Protein AF-W1DHV5-F1 (afdb_monomer_lite)

Radius of gyration: 12.77 Å; chains: 1; bounding box: 26×20×33 Å

InterPro domains:
  IPR013022 Xylose isomerase-like, TIM barrel domain [PF01261] (1-51)
  IPR036237 Xylose isomerase-like superfamily [SSF51658] (2-57)

Organism: NCBI:txid1432552

pLDDT: mean 94.0, std 10.11, range [46.94, 98.38]

Structure (mmCIF, N/CA/C/O backbone):
data_AF-W1DHV5-F1
#
_entry.id   AF-W1DHV5-F1
#
loop_
_atom_site.group_PDB
_atom_site.id
_atom_site.type_symbol
_atom_site.label_atom_id
_atom_site.label_alt_id
_atom_site.label_comp_id
_atom_site.label_asym_id
_atom_site.label_entity_id
_atom_site.label_seq_id
_atom_site.pdbx_PDB_ins_code
_atom_site.Cartn_x
_atom_site.Cartn_y
_atom_site.Cartn_z
_atom_site.occupancy
_atom_site.B_iso_or_equiv
_atom_site.auth_seq_id
_atom_site.auth_comp_id
_atom_site.auth_asym_id
_atom_site.auth_atom_id
_atom_site.pdbx_PDB_model_num
ATOM 1 N N . MET A 1 1 ? 14.527 1.816 -3.666 1.00 83.94 1 MET A N 1
ATOM 2 C CA . MET A 1 1 ? 14.434 0.732 -2.664 1.00 83.94 1 MET A CA 1
ATOM 3 C C . MET A 1 1 ? 13.211 -0.113 -2.982 1.00 83.94 1 MET A C 1
ATOM 5 O O . MET A 1 1 ? 12.148 0.487 -3.112 1.00 83.94 1 MET A O 1
ATOM 9 N N . PRO A 1 2 ? 13.332 -1.440 -3.150 1.00 91.62 2 PRO A N 1
ATOM 10 C CA . PRO A 1 2 ? 12.181 -2.321 -3.362 1.00 91.62 2 PRO A CA 1
ATOM 11 C C . PRO A 1 2 ? 11.258 -2.404 -2.136 1.00 91.62 2 PRO A C 1
ATOM 13 O O . PRO A 1 2 ? 11.700 -2.255 -0.992 1.00 91.62 2 PRO A O 1
ATOM 16 N N . PHE A 1 3 ? 9.968 -2.664 -2.367 1.00 95.12 3 PHE A N 1
ATOM 17 C CA . PHE A 1 3 ? 9.006 -2.901 -1.288 1.00 95.12 3 PHE A CA 1
ATOM 18 C C . PHE A 1 3 ? 9.415 -4.127 -0.458 1.00 95.12 3 PHE A C 1
ATOM 20 O O . PHE A 1 3 ? 9.536 -5.230 -0.983 1.00 95.12 3 PHE A O 1
ATOM 27 N N . GLY A 1 4 ? 9.599 -3.930 0.850 1.00 94.69 4 GLY A N 1
ATOM 28 C CA . GLY A 1 4 ? 9.973 -4.991 1.794 1.00 94.69 4 GLY A CA 1
ATOM 29 C C . GLY A 1 4 ? 11.457 -5.107 2.112 1.00 94.69 4 GLY A C 1
ATOM 30 O O . GLY A 1 4 ? 11.801 -5.836 3.033 1.00 94.69 4 GLY A O 1
ATOM 31 N N . GLU A 1 5 ? 12.315 -4.367 1.413 1.00 96.81 5 GLU A N 1
ATOM 32 C CA . GLU A 1 5 ? 13.761 -4.334 1.685 1.00 96.81 5 GLU A CA 1
ATOM 33 C C . GLU A 1 5 ? 14.187 -3.093 2.489 1.00 96.81 5 GLU A C 1
ATOM 35 O O . GLU A 1 5 ? 15.353 -2.930 2.840 1.00 96.81 5 GLU A O 1
ATOM 40 N N . GLY A 1 6 ? 13.242 -2.191 2.768 1.00 95.44 6 GLY A N 1
ATOM 41 C CA . GLY A 1 6 ? 13.439 -1.035 3.640 1.00 95.44 6 GLY A CA 1
ATOM 42 C C . GLY A 1 6 ? 13.044 -1.304 5.095 1.00 95.44 6 GLY A C 1
ATOM 43 O O . GLY A 1 6 ? 12.717 -2.419 5.483 1.00 95.44 6 GLY A O 1
ATOM 44 N N . VAL A 1 7 ? 13.016 -0.238 5.895 1.00 97.62 7 VAL A N 1
ATOM 45 C CA . VAL A 1 7 ? 12.689 -0.289 7.335 1.00 97.62 7 VAL A CA 1
ATOM 46 C C . VAL A 1 7 ? 11.224 0.028 7.657 1.00 97.62 7 VAL A C 1
ATOM 48 O O . VAL A 1 7 ? 10.853 0.122 8.823 1.00 97.62 7 VAL A O 1
ATOM 51 N N . VAL A 1 8 ? 10.389 0.256 6.641 1.00 97.75 8 VAL A N 1
ATOM 52 C CA . VAL A 1 8 ? 8.989 0.646 6.846 1.00 97.75 8 VAL A CA 1
ATOM 53 C C . VAL A 1 8 ? 8.175 -0.558 7.313 1.00 97.75 8 VAL A C 1
ATOM 55 O O . VAL A 1 8 ? 8.022 -1.535 6.577 1.00 97.75 8 VAL A O 1
ATOM 58 N N . ASP A 1 9 ? 7.593 -0.452 8.505 1.00 98.19 9 ASP A N 1
ATOM 59 C CA . ASP A 1 9 ? 6.603 -1.401 9.011 1.00 98.19 9 ASP A CA 1
ATOM 60 C C . ASP A 1 9 ? 5.205 -1.041 8.484 1.00 98.19 9 ASP A C 1
ATOM 62 O O . ASP A 1 9 ? 4.416 -0.337 9.117 1.00 98.19 9 ASP A O 1
ATOM 66 N N . PHE A 1 10 ? 4.922 -1.491 7.261 1.00 98.12 10 PHE A N 1
ATOM 67 C CA . PHE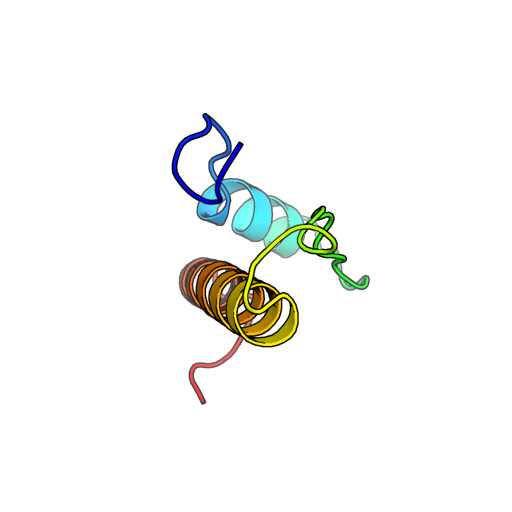 A 1 10 ? 3.672 -1.185 6.566 1.00 98.12 10 PHE A CA 1
ATOM 68 C C . PHE A 1 10 ? 2.432 -1.649 7.335 1.00 98.12 10 PHE A C 1
ATOM 70 O O . PHE A 1 10 ? 1.462 -0.899 7.407 1.00 98.12 10 PHE A O 1
ATOM 77 N N . GLU A 1 11 ? 2.451 -2.860 7.902 1.00 98.19 11 GLU A N 1
ATOM 78 C CA . GLU A 1 11 ? 1.298 -3.408 8.628 1.00 98.19 11 GLU A CA 1
ATOM 79 C C . GLU A 1 11 ? 0.992 -2.521 9.842 1.00 98.19 11 GLU A C 1
ATOM 81 O O . GLU A 1 11 ? -0.137 -2.045 9.984 1.00 98.19 11 GLU A O 1
ATOM 86 N N . ARG A 1 12 ? 2.015 -2.151 10.625 1.00 98.38 12 ARG A N 1
ATOM 87 C CA . ARG A 1 12 ? 1.841 -1.265 11.782 1.00 98.38 12 ARG A CA 1
ATOM 88 C C . ARG A 1 12 ? 1.390 0.149 11.410 1.00 98.38 12 ARG A C 1
ATOM 90 O O . ARG A 1 12 ? 0.556 0.740 12.106 1.00 98.38 12 ARG A O 1
ATOM 97 N N . CYS A 1 13 ? 1.914 0.714 10.321 1.00 98.31 13 CYS A N 1
ATOM 98 C CA . CYS A 1 13 ? 1.477 2.020 9.819 1.00 98.31 13 CYS A CA 1
ATOM 99 C C . CYS A 1 13 ? -0.004 2.001 9.412 1.00 98.31 13 CYS A C 1
ATOM 101 O O . CYS A 1 13 ? -0.757 2.908 9.772 1.00 98.31 13 CYS A O 1
ATOM 103 N N . PHE A 1 14 ? -0.434 0.959 8.699 1.00 98.12 14 PHE A N 1
ATOM 104 C CA . PHE A 1 14 ? -1.825 0.780 8.293 1.00 98.12 14 PHE A CA 1
ATOM 105 C C . PHE A 1 14 ? -2.761 0.572 9.485 1.00 98.12 14 PHE A C 1
ATOM 107 O O . PHE A 1 14 ? -3.808 1.216 9.541 1.00 98.12 14 PHE A O 1
ATOM 114 N N . GLU A 1 15 ? -2.373 -0.244 10.468 1.00 98.19 15 GLU A N 1
ATOM 115 C CA . GLU A 1 15 ? -3.121 -0.402 11.722 1.00 98.19 15 GLU A CA 1
ATOM 116 C C . GLU A 1 15 ? -3.322 0.937 12.428 1.00 98.19 15 GLU A C 1
ATOM 118 O O . GLU A 1 15 ? -4.426 1.249 12.868 1.00 98.19 15 GLU A O 1
ATOM 123 N N . THR A 1 16 ? -2.260 1.740 12.517 1.00 98.31 16 THR A N 1
ATOM 124 C CA . THR A 1 16 ? -2.301 3.037 13.199 1.00 98.31 16 THR A CA 1
ATOM 125 C C . THR A 1 16 ? -3.263 3.988 12.494 1.00 98.31 16 THR A C 1
ATOM 127 O O . THR A 1 16 ? -4.115 4.583 13.146 1.00 98.31 16 THR A O 1
ATOM 130 N N . LEU A 1 17 ? -3.182 4.090 11.162 1.00 98.06 17 LEU A N 1
ATOM 131 C CA . LEU A 1 17 ? -4.096 4.920 10.369 1.00 98.06 17 LEU A CA 1
ATOM 132 C C . LEU A 1 17 ? -5.552 4.452 10.496 1.00 98.06 17 LEU A C 1
ATOM 134 O O . LEU A 1 17 ? -6.453 5.273 10.661 1.00 98.06 17 LEU A O 1
ATOM 138 N N . LYS A 1 18 ? -5.788 3.136 10.484 1.00 96.56 18 LYS A N 1
ATOM 139 C CA . LYS A 1 18 ? -7.116 2.561 10.724 1.00 96.56 18 LYS A CA 1
ATOM 140 C C . LYS A 1 18 ? -7.649 2.949 12.106 1.00 96.56 18 LYS A C 1
ATOM 142 O O . LYS A 1 18 ? -8.788 3.389 12.227 1.00 96.56 18 LYS A O 1
ATOM 147 N N . GLN A 1 19 ? -6.830 2.787 13.145 1.00 97.44 19 GLN A N 1
ATOM 148 C CA . GLN A 1 19 ? -7.203 3.055 14.538 1.00 97.44 19 GLN A CA 1
ATOM 149 C C . GLN A 1 19 ? -7.492 4.535 14.798 1.00 97.44 19 GLN A C 1
ATOM 151 O O . GLN A 1 19 ? -8.336 4.847 15.635 1.00 97.44 19 GLN A O 1
ATOM 156 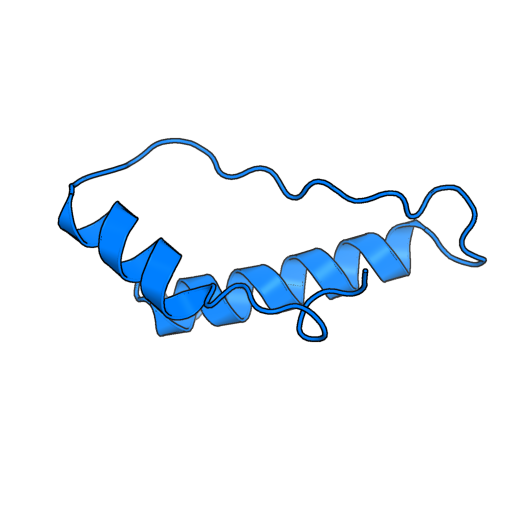N N . THR A 1 20 ? -6.838 5.444 14.074 1.00 97.88 20 THR A N 1
ATOM 157 C CA . THR A 1 20 ? -7.102 6.886 14.168 1.00 97.88 20 THR A CA 1
ATOM 158 C C . THR A 1 20 ? -8.257 7.357 13.280 1.00 97.88 20 THR A C 1
ATOM 160 O O . THR A 1 20 ? -8.578 8.544 13.286 1.00 97.88 20 THR A O 1
ATOM 163 N N . GLY A 1 21 ? -8.916 6.449 12.552 1.00 96.38 21 GLY A N 1
ATOM 164 C CA . GLY A 1 21 ? -10.090 6.755 11.732 1.00 96.38 21 GLY A CA 1
ATOM 165 C C . GLY A 1 21 ? -9.765 7.385 10.376 1.00 96.38 21 GLY A C 1
ATOM 166 O O . GLY A 1 21 ? -10.606 8.081 9.809 1.00 96.38 21 GLY A O 1
ATOM 167 N N . TYR A 1 22 ? -8.559 7.175 9.844 1.00 97.50 22 TYR A N 1
ATOM 168 C CA . TYR A 1 22 ? -8.223 7.622 8.496 1.00 97.50 22 TYR A CA 1
ATOM 169 C C . TYR A 1 22 ? -9.002 6.824 7.438 1.00 97.50 22 TYR A C 1
ATOM 171 O O . TYR A 1 22 ? -8.879 5.604 7.352 1.00 97.50 22 TYR A O 1
ATOM 179 N N . CYS A 1 23 ? -9.752 7.535 6.591 1.00 95.75 23 CYS A N 1
ATOM 180 C CA . CYS A 1 23 ? -10.564 6.966 5.504 1.00 95.75 23 CYS A CA 1
ATOM 181 C C . CYS A 1 23 ? -10.203 7.545 4.121 1.00 95.75 23 CYS A C 1
ATOM 183 O O . CYS A 1 23 ? -11.018 7.512 3.199 1.00 95.75 23 CYS A O 1
ATOM 185 N N . GLY A 1 24 ? -9.020 8.151 3.986 1.00 96.25 24 GLY A N 1
ATOM 186 C CA . GLY A 1 24 ? -8.553 8.734 2.728 1.00 96.25 24 GLY A CA 1
ATOM 187 C C . GLY A 1 24 ? -7.906 7.711 1.780 1.00 96.25 24 GLY A C 1
ATOM 188 O O . GLY A 1 24 ? -7.712 6.550 2.145 1.00 96.25 24 GLY A O 1
ATOM 189 N N . PRO A 1 25 ? -7.568 8.130 0.547 1.00 96.75 25 PRO A N 1
ATOM 190 C CA . PRO A 1 25 ? -6.900 7.271 -0.423 1.00 96.75 25 PRO A CA 1
ATOM 191 C C . PRO A 1 25 ? -5.422 7.048 -0.080 1.00 96.75 25 PRO A C 1
ATOM 193 O O . PRO A 1 25 ? -4.73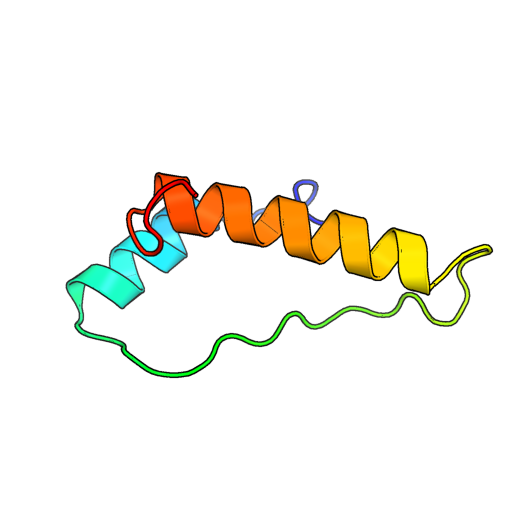9 7.937 0.424 1.00 96.75 25 PRO A O 1
ATOM 196 N N . TYR A 1 26 ? -4.905 5.884 -0.469 1.00 97.06 26 TYR A N 1
ATOM 197 C CA . TYR A 1 26 ? -3.480 5.560 -0.420 1.00 97.06 26 TYR A CA 1
ATOM 198 C C . TYR A 1 26 ? -2.886 5.589 -1.827 1.00 97.06 26 TYR A C 1
ATOM 200 O O . TYR A 1 26 ? -3.501 5.092 -2.772 1.00 97.06 26 TYR A O 1
ATOM 208 N N . LEU A 1 27 ? -1.676 6.130 -1.958 1.00 97.75 27 LEU A N 1
ATOM 209 C CA . LEU A 1 27 ? -0.938 6.196 -3.217 1.00 97.75 27 LEU A CA 1
ATO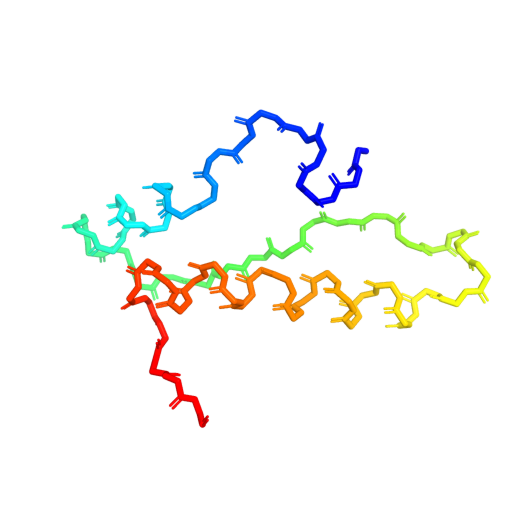M 210 C C . LEU A 1 27 ? 0.373 5.419 -3.078 1.00 97.75 27 LEU A C 1
ATOM 212 O O . LEU A 1 27 ? 1.124 5.618 -2.127 1.00 97.75 27 LEU A O 1
ATOM 216 N N . ILE A 1 28 ? 0.632 4.520 -4.028 1.00 97.50 28 ILE A N 1
ATOM 217 C CA . ILE A 1 28 ? 1.899 3.797 -4.152 1.00 97.50 28 ILE A CA 1
ATOM 218 C C . ILE A 1 28 ? 2.846 4.654 -4.991 1.00 97.50 28 ILE A C 1
ATOM 220 O O . ILE A 1 28 ? 2.645 4.799 -6.195 1.00 97.50 28 ILE A O 1
ATOM 224 N N . GLU A 1 29 ? 3.862 5.232 -4.354 1.00 96.88 29 GLU A N 1
ATOM 225 C CA . GLU A 1 29 ? 4.930 5.957 -5.043 1.00 96.88 29 GLU A CA 1
ATOM 226 C C . GLU A 1 29 ? 6.033 4.972 -5.449 1.00 96.88 29 GLU A C 1
ATOM 228 O O . GLU A 1 29 ? 6.602 4.268 -4.611 1.00 96.88 29 GLU A O 1
ATOM 233 N N . MET A 1 30 ? 6.306 4.884 -6.751 1.00 95.75 30 MET A N 1
ATOM 234 C CA . MET A 1 30 ? 7.345 4.022 -7.308 1.00 95.75 30 MET A CA 1
ATOM 235 C C . MET A 1 30 ? 7.818 4.536 -8.671 1.00 95.75 30 MET A C 1
ATOM 237 O O . MET A 1 30 ? 7.058 5.166 -9.400 1.00 95.75 30 MET A O 1
ATOM 241 N N . TRP A 1 31 ? 9.053 4.193 -9.039 1.00 95.88 31 TRP A N 1
ATOM 242 C CA . TRP A 1 31 ? 9.648 4.501 -10.343 1.00 95.88 31 TRP A CA 1
ATOM 243 C C . TRP A 1 31 ? 9.973 3.201 -11.086 1.00 95.88 31 TRP A C 1
ATOM 245 O O . TRP A 1 31 ? 11.086 2.690 -10.991 1.00 95.88 31 TRP A O 1
ATOM 255 N N . SER A 1 32 ? 8.991 2.633 -11.793 1.00 93.75 32 SER A N 1
ATOM 256 C CA . SER A 1 32 ? 9.171 1.425 -12.622 1.00 93.75 32 SER A CA 1
ATOM 257 C C . SER A 1 32 ? 9.401 1.717 -14.105 1.00 93.75 32 SER A C 1
ATOM 259 O O . SER A 1 32 ? 9.573 0.783 -14.881 1.00 93.75 32 SER A O 1
ATOM 261 N N . GLU A 1 33 ? 9.412 2.988 -14.510 1.00 90.81 33 GLU A N 1
ATOM 262 C CA . GLU A 1 33 ? 9.438 3.427 -15.915 1.00 90.81 33 GLU A CA 1
ATOM 263 C C . GLU A 1 33 ? 10.639 2.914 -16.724 1.00 90.81 33 GLU A C 1
ATOM 265 O O . GLU A 1 33 ? 10.540 2.760 -17.938 1.00 90.81 33 GLU A O 1
ATOM 270 N N . THR A 1 34 ? 11.753 2.603 -16.059 1.00 93.25 34 THR A N 1
ATOM 271 C CA . THR A 1 34 ? 12.969 2.060 -16.682 1.00 93.25 34 THR A CA 1
ATOM 272 C C . THR A 1 34 ? 13.091 0.535 -16.571 1.00 93.25 34 THR A C 1
ATOM 274 O O . THR A 1 34 ? 14.082 -0.034 -17.028 1.00 93.25 34 THR A O 1
ATOM 277 N N . SER A 1 35 ? 12.104 -0.143 -15.973 1.00 93.94 35 SER A N 1
ATOM 278 C CA . SER A 1 35 ? 12.039 -1.607 -15.921 1.00 93.94 35 SER A CA 1
ATOM 279 C C . SER A 1 35 ? 11.773 -2.198 -17.306 1.00 93.94 35 SER A C 1
ATOM 281 O O . SER A 1 35 ? 11.125 -1.579 -18.147 1.00 93.94 35 SER A O 1
ATOM 283 N N . ALA A 1 36 ? 12.211 -3.441 -17.521 1.00 95.88 36 ALA A N 1
ATOM 284 C CA . ALA A 1 36 ? 11.892 -4.197 -18.731 1.00 95.88 36 ALA A CA 1
ATOM 285 C C . ALA A 1 36 ? 10.378 -4.437 -18.898 1.00 95.88 36 ALA A C 1
ATOM 287 O O . ALA A 1 36 ? 9.895 -4.541 -20.022 1.00 95.88 36 ALA A O 1
ATOM 288 N N . ASP A 1 37 ? 9.640 -4.506 -17.785 1.00 96.75 37 ASP A N 1
ATOM 289 C CA . ASP A 1 37 ? 8.178 -4.592 -17.768 1.00 96.75 37 ASP A CA 1
ATOM 290 C C . ASP A 1 37 ? 7.607 -3.718 -16.630 1.00 96.75 37 ASP A C 1
ATOM 292 O O . ASP A 1 37 ? 7.417 -4.186 -15.500 1.00 96.75 37 ASP A O 1
ATOM 296 N N . PRO A 1 38 ? 7.356 -2.421 -16.891 1.00 96.44 38 PRO A N 1
ATOM 297 C CA . PRO A 1 38 ? 6.873 -1.488 -15.874 1.00 96.44 38 PRO A CA 1
ATOM 298 C C . PRO A 1 38 ? 5.504 -1.863 -15.297 1.00 96.44 38 PRO A C 1
ATOM 300 O O . PRO A 1 38 ? 5.255 -1.621 -14.114 1.00 96.44 38 PRO A O 1
ATOM 303 N N . LEU A 1 39 ? 4.618 -2.455 -16.109 1.00 97.00 39 LEU A N 1
ATOM 304 C CA . LEU A 1 39 ? 3.268 -2.837 -15.686 1.00 97.00 39 LEU A CA 1
ATOM 305 C C . LEU A 1 39 ? 3.301 -4.046 -14.753 1.00 97.00 39 LEU A C 1
ATOM 307 O O . LEU A 1 39 ? 2.581 -4.057 -13.752 1.00 97.00 39 LEU A O 1
ATOM 311 N N . ALA A 1 40 ? 4.156 -5.033 -15.037 1.00 97.12 40 ALA A N 1
ATOM 312 C CA . ALA A 1 40 ? 4.357 -6.160 -14.134 1.00 97.12 40 ALA A CA 1
ATOM 313 C C . ALA A 1 40 ? 4.910 -5.708 -12.776 1.00 97.12 40 ALA A C 1
ATOM 315 O O . ALA A 1 40 ? 4.447 -6.188 -11.741 1.00 97.12 40 ALA A O 1
ATOM 316 N N . GLU A 1 41 ? 5.844 -4.754 -12.751 1.00 97.38 41 GLU A N 1
ATOM 317 C CA . GLU A 1 41 ? 6.372 -4.210 -11.494 1.00 97.38 41 GLU A CA 1
ATOM 318 C C . GLU A 1 41 ? 5.301 -3.459 -10.692 1.00 97.38 41 GLU A C 1
ATOM 320 O O . GLU A 1 41 ? 5.175 -3.669 -9.483 1.00 97.38 41 GLU A O 1
ATOM 325 N N . VAL A 1 42 ? 4.462 -2.657 -11.357 1.00 97.19 42 VAL A N 1
ATOM 326 C CA . VAL A 1 42 ? 3.324 -1.983 -10.707 1.00 97.19 42 VAL A CA 1
ATOM 327 C C . VAL A 1 42 ? 2.328 -2.998 -10.142 1.00 97.19 42 VAL A C 1
ATOM 329 O O . VAL A 1 42 ? 1.874 -2.844 -9.007 1.00 97.19 42 VAL A O 1
ATOM 332 N N . ALA A 1 43 ? 2.000 -4.059 -10.887 1.00 97.56 43 ALA A N 1
ATOM 333 C CA . ALA A 1 43 ? 1.086 -5.100 -10.419 1.00 97.56 43 ALA A CA 1
ATOM 334 C C . ALA A 1 43 ? 1.631 -5.831 -9.180 1.00 97.56 43 ALA A C 1
ATOM 336 O O . ALA A 1 43 ? 0.909 -5.981 -8.193 1.00 97.56 43 ALA A O 1
ATOM 337 N N . LYS A 1 44 ? 2.919 -6.204 -9.189 1.00 97.12 44 LYS A N 1
ATOM 338 C CA . LYS A 1 44 ? 3.591 -6.827 -8.037 1.00 97.12 44 LYS A CA 1
ATOM 339 C C . LYS A 1 44 ? 3.571 -5.917 -6.809 1.00 97.12 44 LYS A C 1
ATOM 341 O O . LYS A 1 44 ? 3.206 -6.370 -5.726 1.00 97.12 44 LYS A O 1
ATOM 346 N N . ALA A 1 45 ? 3.925 -4.640 -6.971 1.00 97.44 45 ALA A N 1
ATOM 347 C CA . ALA A 1 45 ? 3.920 -3.671 -5.877 1.00 97.44 45 ALA A CA 1
ATOM 348 C C . ALA A 1 45 ? 2.509 -3.470 -5.304 1.00 97.44 45 ALA A C 1
ATOM 350 O O . ALA A 1 45 ? 2.319 -3.515 -4.087 1.00 97.44 45 ALA A O 1
ATOM 351 N N . ARG A 1 46 ? 1.499 -3.329 -6.173 1.00 97.44 46 ARG A N 1
ATOM 352 C CA . ARG A 1 46 ? 0.087 -3.230 -5.780 1.00 97.44 46 ARG A CA 1
ATOM 353 C C . ARG A 1 46 ? -0.343 -4.425 -4.936 1.00 97.44 46 ARG A C 1
ATOM 355 O O . ARG A 1 46 ? -0.915 -4.234 -3.864 1.00 97.44 46 ARG A O 1
ATOM 362 N N . ASP A 1 47 ? -0.080 -5.642 -5.399 1.00 97.81 47 ASP A N 1
ATOM 363 C CA . ASP A 1 47 ? -0.531 -6.854 -4.711 1.00 97.81 47 ASP A CA 1
ATOM 364 C C . ASP A 1 47 ? 0.201 -7.037 -3.371 1.00 97.81 47 ASP A C 1
ATOM 366 O O . ASP A 1 47 ? -0.415 -7.385 -2.360 1.00 97.81 47 ASP A O 1
ATOM 370 N N . TRP A 1 48 ? 1.488 -6.687 -3.324 1.00 97.56 48 TRP A N 1
ATOM 371 C CA . TRP A 1 48 ? 2.291 -6.700 -2.103 1.00 97.56 48 TRP A CA 1
ATOM 372 C C . TRP A 1 48 ? 1.784 -5.715 -1.038 1.00 97.56 48 TRP A C 1
ATOM 374 O O . TRP A 1 48 ? 1.720 -6.067 0.146 1.00 97.56 48 TRP A O 1
ATOM 384 N N . VAL A 1 49 ? 1.399 -4.497 -1.445 1.00 97.62 49 VAL A N 1
ATOM 385 C CA . VAL A 1 49 ? 0.831 -3.473 -0.551 1.00 97.62 49 VAL A CA 1
ATOM 386 C C . VAL A 1 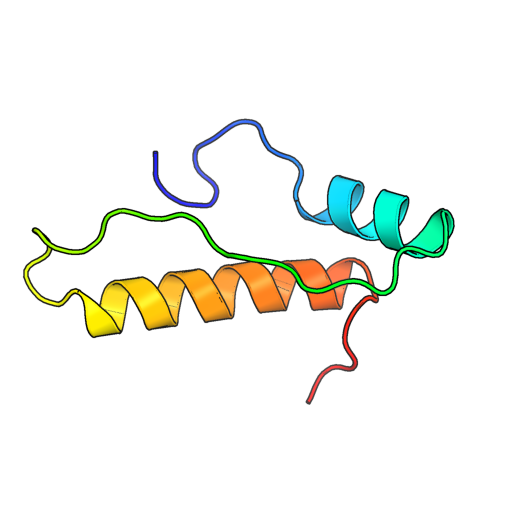49 ? -0.557 -3.892 -0.068 1.00 97.62 49 VAL A C 1
ATOM 388 O O . VAL A 1 49 ? -0.819 -3.852 1.136 1.00 97.62 49 VAL A O 1
ATOM 391 N N . LYS A 1 50 ? -1.424 -4.379 -0.968 1.00 97.56 50 LYS A N 1
ATOM 392 C CA . LYS A 1 50 ? -2.765 -4.874 -0.609 1.00 97.56 50 LYS A CA 1
ATOM 393 C C . LYS A 1 50 ? -2.713 -6.000 0.422 1.00 97.56 50 LYS A C 1
ATOM 395 O O . LYS A 1 50 ? -3.511 -5.998 1.354 1.00 97.56 50 LYS A O 1
ATOM 400 N N . ALA A 1 51 ? -1.765 -6.931 0.301 1.00 97.81 51 ALA A N 1
ATOM 401 C CA . ALA A 1 51 ? -1.611 -8.016 1.268 1.00 97.81 51 ALA A CA 1
ATOM 402 C C . ALA A 1 51 ? -1.339 -7.500 2.696 1.00 97.81 51 ALA A C 1
ATOM 404 O O . ALA A 1 51 ? -1.866 -8.046 3.662 1.00 97.81 51 ALA A O 1
ATOM 405 N N . ARG A 1 52 ? -0.562 -6.421 2.838 1.00 98.00 52 ARG A N 1
ATOM 406 C CA . ARG A 1 52 ? -0.270 -5.791 4.140 1.00 98.00 52 ARG A CA 1
ATOM 407 C C . ARG A 1 52 ? -1.434 -4.973 4.670 1.00 98.00 52 ARG A C 1
ATOM 409 O O . ARG A 1 52 ? -1.716 -5.033 5.861 1.00 98.00 52 ARG A O 1
ATOM 416 N N . MET A 1 53 ? -2.152 -4.275 3.792 1.00 97.81 53 MET A N 1
ATOM 417 C CA . MET A 1 53 ? -3.408 -3.617 4.161 1.00 97.81 53 MET A CA 1
ATOM 418 C C . MET A 1 53 ? -4.430 -4.626 4.699 1.00 97.81 53 MET A C 1
ATOM 420 O O . MET A 1 53 ? -5.051 -4.370 5.726 1.00 97.81 53 MET A O 1
ATOM 424 N N . ALA A 1 54 ? -4.571 -5.789 4.055 1.00 96.69 54 ALA A N 1
ATOM 425 C CA . ALA A 1 54 ? -5.458 -6.855 4.518 1.00 96.69 54 ALA A CA 1
ATOM 426 C C . ALA A 1 54 ? -5.036 -7.405 5.892 1.00 96.69 54 ALA A C 1
ATOM 428 O O . ALA A 1 54 ? -5.873 -7.530 6.781 1.00 96.69 54 ALA A O 1
ATOM 429 N N . ARG A 1 55 ? -3.737 -7.652 6.113 1.00 97.25 55 ARG A N 1
ATOM 430 C CA . ARG A 1 55 ? -3.209 -8.092 7.423 1.00 97.25 55 ARG A CA 1
ATOM 431 C C . ARG A 1 55 ? -3.432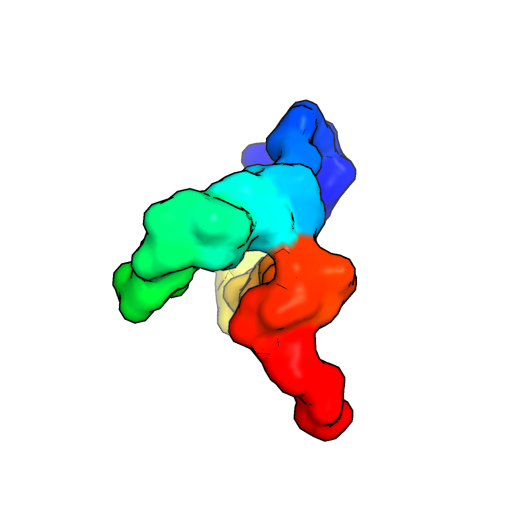 -7.068 8.538 1.00 97.25 55 ARG A C 1
ATOM 433 O O . ARG A 1 55 ? -3.785 -7.454 9.644 1.00 97.25 55 ARG A O 1
ATOM 440 N N . ALA A 1 56 ? -3.331 -5.778 8.222 1.00 96.88 56 ALA A N 1
ATOM 441 C CA . ALA A 1 56 ? -3.681 -4.676 9.122 1.00 96.88 56 ALA A CA 1
ATOM 442 C C . ALA A 1 56 ? -5.206 -4.467 9.290 1.00 96.88 56 ALA A C 1
ATOM 444 O O . ALA A 1 56 ? -5.659 -3.567 10.004 1.00 96.88 56 ALA A O 1
ATOM 445 N N . GLY A 1 57 ? -6.026 -5.270 8.606 1.00 95.69 57 GLY A N 1
ATOM 446 C CA . GLY A 1 57 ? -7.483 -5.220 8.649 1.00 95.69 57 GLY A CA 1
ATOM 447 C C . GLY A 1 57 ? -8.108 -4.023 7.926 1.00 95.69 57 GLY A C 1
ATOM 448 O O . GLY A 1 57 ? -9.240 -3.668 8.245 1.00 95.69 57 GLY A O 1
ATOM 449 N N . LEU A 1 58 ? -7.401 -3.357 7.009 1.00 91.69 58 LEU A N 1
ATOM 450 C CA . LEU A 1 58 ? -7.954 -2.270 6.182 1.00 91.69 58 LEU A CA 1
ATOM 451 C C . LEU A 1 58 ? -8.783 -2.775 4.992 1.00 91.69 58 LEU A C 1
ATOM 453 O O . LEU A 1 58 ? -9.530 -2.002 4.400 1.00 91.69 58 LEU A O 1
ATOM 457 N N . MET A 1 59 ? -8.641 -4.046 4.617 1.00 78.62 59 MET A N 1
ATOM 458 C CA . MET A 1 59 ? -9.360 -4.649 3.496 1.00 78.62 59 MET A CA 1
ATOM 459 C C . MET A 1 59 ? -9.884 -6.024 3.907 1.00 78.62 59 MET A C 1
ATOM 461 O O . MET A 1 59 ? -9.155 -6.786 4.539 1.00 78.62 59 MET A O 1
ATOM 465 N N . GLU A 1 60 ? -11.119 -6.346 3.524 1.00 59.75 60 GLU A N 1
ATOM 466 C CA . GLU A 1 60 ? -11.613 -7.726 3.561 1.00 59.75 60 GLU A CA 1
ATOM 467 C C . GLU A 1 60 ? -10.801 -8.575 2.569 1.00 59.75 60 GLU A C 1
ATOM 469 O O . GLU A 1 60 ? -10.455 -8.108 1.476 1.00 59.75 60 GLU A O 1
ATOM 474 N N . ALA A 1 61 ? -10.475 -9.813 2.952 1.00 48.81 61 ALA A N 1
ATOM 475 C CA . ALA A 1 61 ? -9.911 -10.777 2.015 1.00 48.81 61 ALA A CA 1
ATOM 476 C C . ALA A 1 61 ? -10.979 -11.080 0.952 1.00 48.81 61 ALA A C 1
ATOM 478 O O . ALA A 1 61 ? -12.073 -11.524 1.293 1.00 48.81 61 ALA A O 1
ATOM 479 N N . ALA A 1 62 ? -10.673 -10.763 -0.308 1.00 46.94 62 ALA A N 1
ATOM 480 C CA . ALA A 1 62 ? -11.537 -11.074 -1.445 1.00 46.94 62 ALA A CA 1
ATOM 481 C C . ALA A 1 62 ? -11.625 -12.585 -1.688 1.00 46.94 62 ALA A C 1
ATOM 483 O O . ALA A 1 62 ? -10.588 -13.265 -1.498 1.00 46.94 62 ALA A O 1
#

Secondary structure (DSSP, 8-state):
--TTSSS--HHHHHHHHHHTT--S--------TTSSSHHHHHHHHHHHHHHHHHHTTSS---

Foldseek 3Di:
DDPPPDDDPLLVVLLVCVVVPPPDDDDDDDDLPPPPDSVVSVVVSVVVSVVSNVSSVVDDDD

Sequence (62 aa):
MPFGEGVVDFERCFETLKQTGYCGPYLIEMWSETSADPLAEVAKARDWVKARMARAGLMEAA